Protein AF-A0A935H4U6-F1 (afdb_monomer_lite)

Secondary structure (DSSP, 8-state):
-HHHHHHHHTT--------TTPPTTGGG-TTT-HHHHHHHHHHHHHHHHHH--

pLDDT: mean 95.31, std 6.96, range [58.06, 98.44]

Foldseek 3Di:
DVVQVVCVVVVHDDDDDDDPPDDPPCLVVVVPDVVNVVVVVVVVVVVCVVPVD

Structure (mmCIF, N/CA/C/O backbone):
data_AF-A0A935H4U6-F1
#
_entry.id   AF-A0A935H4U6-F1
#
loop_
_atom_site.group_PDB
_atom_site.id
_atom_site.type_symbol
_atom_site.label_atom_id
_atom_site.label_alt_id
_atom_site.label_comp_id
_atom_site.label_asym_id
_atom_site.label_entity_id
_atom_site.label_seq_id
_atom_site.pdbx_PDB_ins_code
_atom_site.Cartn_x
_atom_site.Cartn_y
_atom_site.Cartn_z
_atom_site.occupancy
_atom_site.B_iso_or_equiv
_atom_site.auth_seq_id
_atom_site.auth_comp_id
_atom_site.auth_asym_id
_atom_site.auth_atom_id
_atom_site.pdbx_PDB_model_num
ATOM 1 N N . MET A 1 1 ? 6.590 4.781 6.708 1.00 66.94 1 MET A N 1
ATOM 2 C CA . MET A 1 1 ? 6.986 4.533 8.109 1.00 66.94 1 MET A CA 1
ATOM 3 C C . MET A 1 1 ? 6.572 5.713 8.968 1.00 66.94 1 MET A C 1
ATOM 5 O O . MET A 1 1 ? 5.456 5.652 9.447 1.00 66.94 1 MET A O 1
ATOM 9 N N . LEU A 1 2 ? 7.293 6.843 8.998 1.00 87.56 2 LEU A N 1
ATOM 10 C CA . LEU A 1 2 ? 7.020 7.962 9.924 1.00 87.56 2 LEU A CA 1
ATOM 11 C C . LEU A 1 2 ? 5.539 8.364 10.104 1.00 87.56 2 LEU A C 1
ATOM 13 O O . LEU A 1 2 ? 5.072 8.445 11.233 1.00 87.56 2 LEU A O 1
ATOM 17 N N . TYR A 1 3 ? 4.782 8.609 9.028 1.00 95.25 3 TYR A N 1
ATOM 18 C CA . TYR A 1 3 ? 3.367 8.988 9.169 1.00 95.25 3 TYR A CA 1
ATOM 19 C C . TYR A 1 3 ? 2.481 7.827 9.652 1.00 95.25 3 TYR A C 1
ATOM 21 O O . TYR A 1 3 ? 1.671 8.007 10.556 1.00 95.25 3 TYR A O 1
ATOM 29 N N . GLY A 1 4 ? 2.683 6.623 9.109 1.00 95.25 4 GLY A N 1
ATOM 30 C CA . GLY A 1 4 ? 1.974 5.421 9.557 1.00 95.25 4 GLY A CA 1
ATOM 31 C C . GLY A 1 4 ? 2.284 5.066 11.012 1.00 95.25 4 GLY A C 1
ATOM 32 O O . GLY A 1 4 ? 1.383 4.715 11.762 1.00 95.25 4 GLY A O 1
ATOM 33 N N . ASP A 1 5 ? 3.532 5.234 11.440 1.00 95.81 5 ASP A N 1
ATOM 34 C CA . ASP 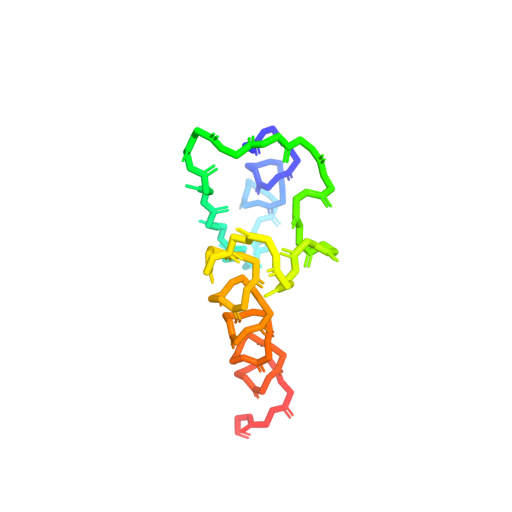A 1 5 ? 3.947 4.980 12.818 1.00 95.81 5 ASP A CA 1
ATOM 35 C C . ASP A 1 5 ? 3.355 6.027 13.770 1.00 95.81 5 ASP A C 1
ATOM 37 O O . ASP A 1 5 ? 2.856 5.667 14.829 1.00 95.81 5 ASP A O 1
ATOM 41 N N . ARG A 1 6 ? 3.296 7.308 13.368 1.00 97.50 6 ARG A N 1
ATOM 42 C CA . ARG A 1 6 ? 2.576 8.347 14.133 1.00 97.50 6 ARG A CA 1
ATOM 43 C C . ARG A 1 6 ? 1.103 7.992 14.339 1.00 97.50 6 ARG A C 1
ATOM 45 O O . ARG A 1 6 ? 0.607 8.118 15.453 1.00 97.50 6 ARG A O 1
ATOM 52 N N . LEU A 1 7 ? 0.419 7.538 13.288 1.00 97.69 7 LEU A N 1
ATOM 53 C CA . LEU A 1 7 ? -0.979 7.107 13.371 1.00 97.69 7 LEU A CA 1
ATOM 54 C C . LEU A 1 7 ? -1.147 5.898 14.305 1.00 97.69 7 LEU A C 1
ATOM 56 O O . LEU A 1 7 ? -2.027 5.912 15.163 1.00 97.69 7 LEU A O 1
ATOM 60 N N . ARG A 1 8 ? -0.261 4.897 14.209 1.00 97.06 8 ARG A N 1
ATOM 61 C CA . ARG A 1 8 ? -0.263 3.729 15.108 1.00 97.06 8 ARG A CA 1
ATOM 62 C C . ARG A 1 8 ? -0.066 4.121 16.566 1.00 97.06 8 ARG A C 1
ATOM 64 O O . ARG A 1 8 ? -0.803 3.645 17.422 1.00 97.06 8 ARG A O 1
ATOM 71 N N . THR A 1 9 ? 0.883 5.011 16.852 1.00 97.25 9 THR A N 1
ATOM 72 C CA . THR A 1 9 ? 1.123 5.520 18.212 1.00 97.25 9 THR A CA 1
ATOM 73 C C . THR A 1 9 ? -0.089 6.272 18.767 1.00 97.25 9 THR A C 1
ATOM 75 O O . THR A 1 9 ? -0.320 6.249 19.970 1.00 97.25 9 THR A O 1
ATOM 78 N N . ALA A 1 10 ? -0.905 6.884 17.904 1.00 98.19 10 ALA A N 1
ATOM 79 C CA . ALA A 1 10 ? -2.178 7.499 18.279 1.00 98.19 10 ALA A CA 1
ATOM 80 C C . ALA A 1 10 ? -3.351 6.497 18.398 1.00 98.19 10 ALA A C 1
ATOM 82 O O . ALA A 1 10 ? -4.495 6.916 18.554 1.00 98.19 10 ALA A O 1
ATOM 83 N N . GLY A 1 11 ? -3.099 5.186 18.302 1.00 97.62 11 GLY A N 1
ATOM 84 C CA . GLY A 1 11 ? -4.122 4.137 18.382 1.00 97.62 11 GLY A CA 1
ATOM 85 C C . GLY A 1 11 ? -4.942 3.942 17.103 1.00 97.62 11 GLY A C 1
ATOM 86 O O . GLY A 1 11 ? -5.898 3.168 17.104 1.00 97.62 11 GLY A O 1
ATOM 87 N N . VAL A 1 12 ? -4.587 4.610 16.000 1.00 97.88 12 VAL A N 1
ATOM 88 C CA . VAL A 1 12 ? -5.266 4.434 14.710 1.00 97.88 12 VAL A CA 1
ATOM 89 C C . VAL A 1 12 ? -4.786 3.136 14.063 1.00 97.88 12 VAL A C 1
ATOM 91 O O . VAL A 1 12 ? -3.583 2.890 13.945 1.00 97.88 12 VAL A O 1
ATOM 94 N N . ALA A 1 13 ? -5.724 2.305 13.607 1.00 95.88 13 ALA A N 1
ATOM 95 C CA . ALA A 1 13 ? -5.400 1.101 12.852 1.00 95.88 13 ALA A CA 1
ATOM 96 C C . ALA A 1 13 ? -4.732 1.473 11.516 1.00 95.88 13 ALA A C 1
ATOM 98 O O . ALA A 1 13 ? -5.296 2.214 10.714 1.00 95.88 13 ALA A O 1
ATOM 99 N N . VAL A 1 14 ? -3.526 0.951 11.271 1.00 96.25 14 VAL A N 1
ATOM 100 C CA . VAL A 1 14 ? -2.749 1.225 10.052 1.00 96.25 14 VAL A CA 1
ATOM 101 C C . VAL A 1 14 ? -2.260 -0.073 9.433 1.00 96.25 14 VAL A C 1
ATOM 103 O O . VAL A 1 14 ? -1.436 -0.783 10.023 1.00 96.25 14 VAL A O 1
ATOM 106 N N . ASP A 1 15 ? -2.693 -0.304 8.200 1.00 95.00 15 ASP A N 1
ATOM 107 C CA . ASP A 1 15 ? -2.151 -1.311 7.293 1.00 95.00 15 ASP A CA 1
ATOM 108 C C . ASP A 1 15 ? -1.093 -0.645 6.390 1.00 95.00 15 ASP A C 1
ATOM 110 O O . ASP A 1 15 ? -1.382 0.358 5.736 1.00 95.00 15 ASP A O 1
ATOM 114 N N . LEU A 1 16 ? 0.156 -1.125 6.420 1.00 94.50 16 LEU A N 1
ATOM 115 C CA . LEU A 1 16 ? 1.281 -0.512 5.699 1.00 94.50 16 LEU A CA 1
ATOM 116 C C . LEU A 1 16 ? 2.052 -1.580 4.928 1.00 94.50 16 LEU A C 1
ATOM 118 O O . LEU A 1 16 ? 2.714 -2.411 5.544 1.00 94.50 16 LEU A O 1
ATOM 122 N N . GLU A 1 17 ? 2.056 -1.451 3.605 1.00 95.25 17 GLU A N 1
ATOM 123 C CA . GLU A 1 17 ? 2.837 -2.280 2.685 1.00 95.25 17 GLU A CA 1
ATOM 124 C C . GLU A 1 17 ? 3.970 -1.459 2.044 1.00 95.25 17 GLU A C 1
ATOM 126 O O . GLU A 1 17 ? 3.792 -0.275 1.739 1.00 95.25 17 GLU A O 1
ATOM 131 N N . ILE A 1 18 ? 5.150 -2.064 1.852 1.00 94.88 18 ILE A N 1
ATOM 132 C CA . ILE A 1 18 ? 6.332 -1.391 1.286 1.00 94.88 18 ILE A CA 1
ATOM 133 C C . ILE A 1 18 ? 6.841 -2.170 0.074 1.00 94.88 18 ILE A C 1
ATOM 135 O O . ILE A 1 18 ? 7.561 -3.161 0.197 1.00 94.88 18 ILE A O 1
ATOM 139 N N . TYR A 1 19 ? 6.578 -1.628 -1.113 1.00 96.94 19 TYR A N 1
ATOM 140 C CA . TYR A 1 19 ? 7.056 -2.166 -2.386 1.00 96.94 19 TYR A CA 1
ATOM 141 C C . TYR A 1 19 ? 8.532 -1.813 -2.611 1.00 96.94 19 TYR A C 1
ATOM 143 O O . TYR A 1 19 ? 8.878 -0.794 -3.212 1.00 96.94 19 TYR A O 1
ATOM 151 N N . ARG A 1 20 ? 9.429 -2.648 -2.078 1.00 96.12 20 ARG A N 1
ATOM 152 C CA . ARG A 1 20 ? 10.882 -2.444 -2.183 1.00 96.12 20 ARG A CA 1
ATOM 153 C C . ARG A 1 20 ? 11.343 -2.448 -3.642 1.00 96.12 20 ARG A C 1
ATOM 155 O O . ARG A 1 20 ? 10.884 -3.250 -4.448 1.00 96.12 20 ARG A O 1
ATOM 162 N N . GLY A 1 21 ? 12.287 -1.563 -3.957 1.00 96.75 21 GLY A N 1
ATOM 163 C CA . GLY A 1 21 ? 12.851 -1.427 -5.304 1.00 96.75 21 GLY A CA 1
ATOM 164 C C . GLY A 1 21 ? 11.965 -0.665 -6.291 1.00 96.75 21 GLY A C 1
ATOM 165 O O . GLY A 1 21 ? 12.353 -0.514 -7.444 1.00 96.75 21 GLY A O 1
ATOM 166 N N . MET A 1 22 ? 10.801 -0.174 -5.861 1.00 97.75 22 MET A N 1
ATOM 167 C CA . MET A 1 22 ? 9.938 0.654 -6.696 1.00 97.75 22 MET A CA 1
ATOM 168 C C . MET A 1 22 ? 10.232 2.141 -6.500 1.00 97.75 22 MET A C 1
ATOM 170 O O . MET A 1 22 ? 10.522 2.599 -5.393 1.00 97.75 22 MET A O 1
ATOM 174 N N . ALA A 1 23 ? 10.128 2.902 -7.586 1.00 96.81 23 ALA A N 1
ATOM 175 C CA . ALA A 1 23 ? 10.197 4.356 -7.540 1.00 96.81 23 ALA A CA 1
ATOM 176 C C . ALA A 1 23 ? 8.898 4.959 -6.981 1.00 96.81 23 ALA A C 1
ATOM 178 O O . ALA A 1 23 ? 7.847 4.316 -6.956 1.00 96.81 23 ALA A O 1
ATOM 179 N N . HIS A 1 24 ? 8.949 6.227 -6.572 1.00 97.25 24 HIS A N 1
ATOM 180 C CA . HIS A 1 24 ? 7.734 6.984 -6.278 1.00 97.25 24 HIS A CA 1
ATOM 181 C C . HIS A 1 24 ? 6.813 7.007 -7.514 1.00 97.25 24 HIS A C 1
ATOM 183 O O . HIS A 1 24 ? 7.294 7.085 -8.641 1.00 97.25 24 HIS A O 1
ATOM 189 N N . GLU A 1 25 ? 5.498 6.908 -7.302 1.00 97.00 25 GLU A N 1
ATOM 190 C CA . GLU A 1 25 ? 4.465 6.885 -8.355 1.00 97.00 25 GLU A CA 1
ATOM 191 C C . GLU A 1 25 ? 4.493 5.691 -9.329 1.00 97.00 25 GLU A C 1
ATOM 193 O O . GLU A 1 25 ? 3.760 5.692 -10.321 1.00 97.00 25 GLU A O 1
ATOM 198 N N . PHE A 1 26 ? 5.243 4.623 -9.026 1.00 98.38 26 PHE A N 1
ATOM 199 C CA . PHE A 1 26 ? 5.296 3.422 -9.874 1.00 98.38 26 PHE A CA 1
ATOM 200 C C . PHE A 1 26 ? 3.918 2.790 -10.146 1.00 98.38 26 PHE A C 1
ATOM 202 O O . PHE A 1 26 ? 3.742 2.121 -11.160 1.00 98.38 26 PHE A O 1
ATOM 209 N N . ILE A 1 27 ? 2.924 3.022 -9.280 1.00 98.19 27 ILE A N 1
ATOM 210 C CA . ILE A 1 27 ? 1.572 2.457 -9.391 1.00 98.19 27 ILE A CA 1
ATOM 211 C C . ILE A 1 27 ? 0.886 2.784 -10.731 1.00 98.19 27 ILE A C 1
ATOM 213 O O . ILE A 1 27 ?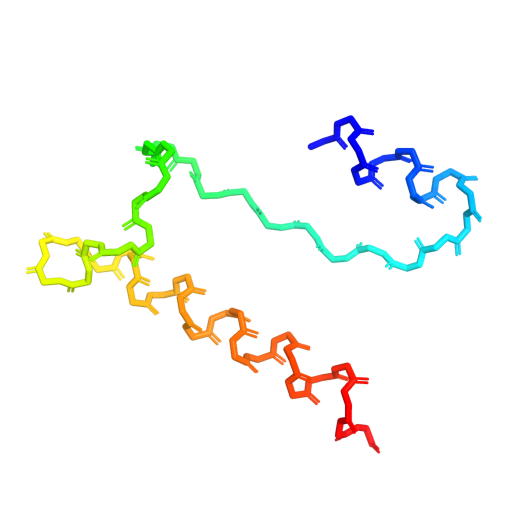 0.085 2.000 -11.221 1.00 98.19 27 ILE A O 1
ATOM 217 N N . LYS A 1 28 ? 1.262 3.883 -11.399 1.00 98.12 28 LYS A N 1
ATOM 218 C CA . LYS A 1 28 ? 0.709 4.276 -12.711 1.00 98.12 28 LYS A CA 1
ATOM 219 C C . LYS A 1 28 ? 1.287 3.475 -13.886 1.00 98.12 28 LYS A C 1
ATOM 221 O O . LYS A 1 28 ? 0.822 3.601 -15.016 1.00 98.12 28 LYS A O 1
ATOM 226 N N . MET A 1 29 ? 2.304 2.650 -13.646 1.00 98.06 29 MET A N 1
ATOM 227 C CA . MET A 1 29 ? 3.098 1.978 -14.678 1.00 98.06 29 MET A CA 1
ATOM 228 C C . MET A 1 29 ? 2.619 0.550 -14.977 1.00 98.06 29 MET A C 1
ATOM 230 O O . MET A 1 29 ? 3.418 -0.295 -15.373 1.00 98.06 29 MET A O 1
ATOM 234 N N . GLY A 1 30 ? 1.319 0.265 -14.833 1.00 96.81 30 GLY A N 1
ATOM 235 C CA . GLY A 1 30 ? 0.744 -1.083 -14.997 1.00 96.81 30 GLY A CA 1
ATOM 236 C C . GLY A 1 30 ? 1.021 -1.766 -16.341 1.00 96.81 30 GLY A C 1
ATOM 237 O O . GLY A 1 30 ? 0.971 -2.986 -16.431 1.00 96.81 30 GLY A O 1
ATOM 238 N N . ARG A 1 31 ? 1.357 -0.998 -17.386 1.00 97.25 31 ARG A N 1
ATOM 239 C CA . ARG A 1 31 ? 1.769 -1.540 -18.693 1.00 97.25 31 ARG A CA 1
ATOM 240 C C . ARG A 1 31 ? 3.253 -1.908 -18.777 1.00 97.25 31 ARG A C 1
ATOM 242 O O . ARG A 1 31 ? 3.624 -2.653 -19.673 1.00 97.25 31 ARG A O 1
ATOM 249 N N . ALA A 1 32 ? 4.089 -1.351 -17.904 1.00 97.50 32 ALA A N 1
ATOM 250 C CA . ALA A 1 32 ? 5.541 -1.511 -17.935 1.00 97.50 32 ALA A CA 1
ATOM 251 C C . ALA A 1 32 ? 6.049 -2.485 -16.865 1.00 97.50 32 ALA A C 1
ATOM 253 O O . ALA A 1 32 ? 7.014 -3.203 -17.108 1.00 97.50 32 ALA A O 1
ATOM 254 N N . ILE A 1 33 ? 5.412 -2.515 -15.689 1.00 97.25 33 ILE A N 1
ATOM 255 C CA . ILE A 1 33 ? 5.831 -3.344 -14.554 1.00 97.25 33 ILE A CA 1
ATOM 256 C C . ILE A 1 33 ? 4.625 -4.027 -13.901 1.00 97.25 33 ILE A C 1
ATOM 258 O O . ILE A 1 33 ? 3.602 -3.399 -13.625 1.00 97.25 33 ILE A O 1
ATOM 262 N N . ALA A 1 34 ? 4.752 -5.322 -13.613 1.00 97.25 34 ALA A N 1
ATOM 263 C CA . ALA A 1 34 ? 3.677 -6.111 -13.007 1.00 97.25 34 ALA A CA 1
ATOM 264 C C . ALA A 1 34 ? 3.345 -5.648 -11.576 1.00 97.25 34 ALA A C 1
ATOM 266 O O . ALA A 1 34 ? 2.196 -5.706 -11.146 1.00 97.25 34 ALA A O 1
ATOM 267 N N . GLN A 1 35 ? 4.338 -5.120 -10.858 1.00 98.06 35 GLN A N 1
ATOM 268 C CA . GLN A 1 35 ? 4.210 -4.640 -9.483 1.00 98.06 35 GLN A CA 1
ATOM 269 C C . GLN A 1 35 ? 3.168 -3.523 -9.353 1.00 98.06 35 GLN A C 1
ATOM 271 O O . GLN A 1 35 ? 2.505 -3.429 -8.325 1.00 98.06 35 GLN A O 1
ATOM 276 N N . ALA A 1 36 ? 2.986 -2.699 -10.389 1.00 98.44 36 ALA A N 1
ATOM 277 C CA . ALA A 1 36 ? 1.961 -1.660 -10.403 1.00 98.44 36 ALA A CA 1
ATOM 278 C C . ALA A 1 36 ? 0.538 -2.252 -10.400 1.00 98.44 36 ALA A C 1
ATOM 280 O O . ALA A 1 36 ? -0.336 -1.761 -9.688 1.00 98.44 36 ALA A O 1
ATOM 281 N N . VAL A 1 37 ? 0.317 -3.350 -11.132 1.00 98.12 37 VAL A N 1
ATOM 282 C CA . VAL A 1 37 ? -0.962 -4.080 -11.122 1.00 98.12 37 VAL A CA 1
ATOM 283 C C . VAL A 1 37 ? -1.200 -4.721 -9.755 1.00 98.12 37 VAL A C 1
ATOM 285 O O . VAL A 1 37 ? -2.292 -4.590 -9.205 1.00 98.12 37 VAL A O 1
ATOM 288 N N . THR A 1 38 ? -0.173 -5.344 -9.168 1.00 98.00 38 THR A N 1
ATOM 289 C CA . THR A 1 38 ? -0.246 -5.880 -7.799 1.00 98.00 38 THR A CA 1
ATOM 290 C C . THR A 1 38 ? -0.636 -4.790 -6.802 1.00 98.00 38 THR A C 1
ATOM 292 O O . THR A 1 38 ? -1.607 -4.961 -6.072 1.00 98.00 38 THR A O 1
ATOM 295 N N . ALA A 1 39 ? 0.026 -3.630 -6.840 1.00 98.25 39 ALA A N 1
ATOM 296 C CA . ALA A 1 39 ? -0.276 -2.519 -5.940 1.00 98.25 39 ALA A CA 1
ATOM 297 C C . ALA A 1 39 ? -1.722 -2.006 -6.077 1.00 98.25 39 ALA A C 1
ATOM 299 O O . ALA A 1 39 ? -2.368 -1.696 -5.075 1.00 98.25 39 ALA A O 1
ATOM 300 N N . HIS A 1 40 ? -2.270 -1.975 -7.297 1.00 98.19 40 HIS A N 1
ATOM 301 C CA . HIS A 1 40 ? -3.684 -1.662 -7.519 1.00 98.19 40 HIS A CA 1
ATOM 302 C C . HIS A 1 40 ? -4.628 -2.709 -6.915 1.00 98.19 40 HIS A C 1
ATOM 304 O O . HIS A 1 40 ? -5.603 -2.347 -6.251 1.00 98.19 40 HIS A O 1
ATOM 310 N N . CYS A 1 41 ? -4.346 -3.998 -7.113 1.00 98.00 41 CYS A N 1
ATOM 311 C CA . CYS A 1 41 ? -5.128 -5.082 -6.519 1.00 98.00 41 CYS A CA 1
ATOM 312 C C . CYS A 1 41 ? -5.100 -5.023 -4.987 1.00 98.00 41 CYS A C 1
ATOM 314 O O . CYS A 1 41 ? -6.122 -5.250 -4.340 1.00 98.00 41 CYS A O 1
ATOM 316 N N . ASP A 1 42 ? -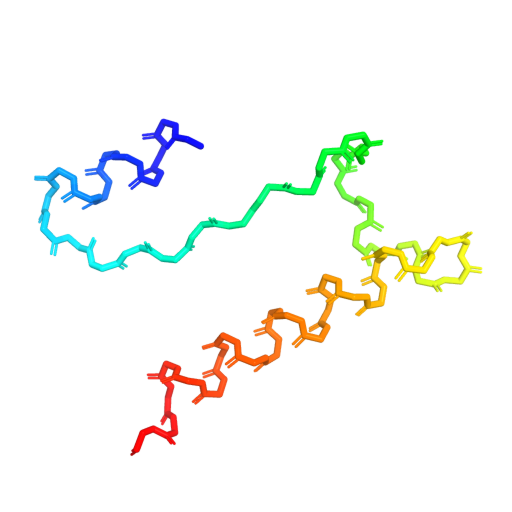3.946 -4.716 -4.402 1.00 98.12 42 ASP A N 1
ATOM 317 C CA . ASP A 1 42 ? -3.751 -4.632 -2.956 1.00 98.12 42 ASP A CA 1
ATOM 318 C C . ASP A 1 42 ? -4.540 -3.456 -2.370 1.00 98.12 42 ASP A C 1
ATOM 320 O O . ASP A 1 42 ? -5.296 -3.639 -1.413 1.00 98.12 42 ASP A O 1
ATOM 324 N N . ALA A 1 43 ? -4.480 -2.286 -3.017 1.00 97.25 43 ALA A N 1
ATOM 325 C CA . ALA A 1 43 ? -5.307 -1.134 -2.665 1.00 97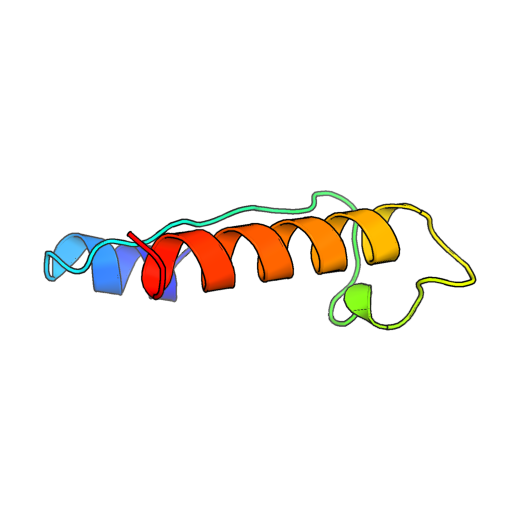.25 43 ALA A CA 1
ATOM 326 C C . ALA A 1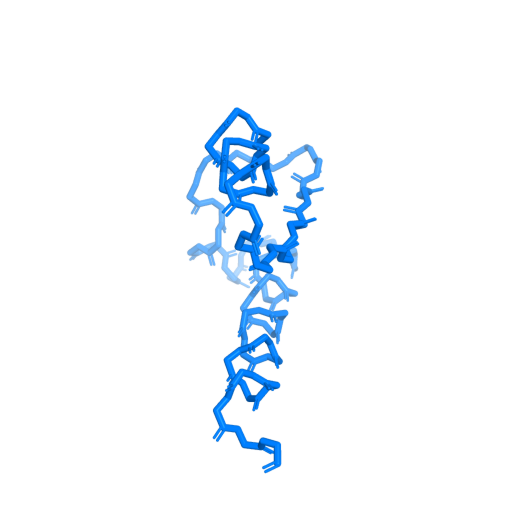 43 ? -6.810 -1.454 -2.755 1.00 97.25 43 ALA A C 1
ATOM 328 O O . ALA A 1 43 ? -7.569 -1.140 -1.837 1.00 97.25 43 ALA A O 1
ATOM 329 N N . GLY A 1 44 ? -7.245 -2.141 -3.817 1.00 97.56 44 GLY A N 1
ATOM 330 C CA . GLY A 1 44 ? -8.636 -2.577 -3.970 1.00 97.56 44 GLY A CA 1
ATOM 331 C C . GLY A 1 44 ? -9.094 -3.512 -2.845 1.00 97.56 44 GLY A C 1
ATOM 332 O O . GLY A 1 44 ? -10.188 -3.343 -2.300 1.00 97.56 44 GLY A O 1
ATOM 333 N N . ARG A 1 45 ? -8.243 -4.465 -2.435 1.00 97.50 45 ARG A N 1
ATOM 334 C CA . ARG A 1 45 ? -8.530 -5.3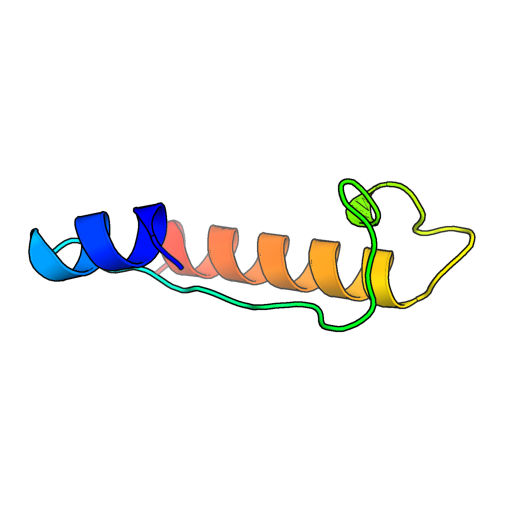49 -1.292 1.00 97.50 45 ARG A CA 1
ATOM 335 C C . ARG A 1 45 ? -8.604 -4.576 0.023 1.00 97.50 45 ARG A C 1
ATOM 337 O O . ARG A 1 45 ? -9.509 -4.844 0.810 1.00 97.50 45 ARG A O 1
ATOM 344 N N . ALA A 1 46 ? -7.708 -3.615 0.246 1.00 97.12 46 ALA A N 1
ATOM 345 C CA . ALA A 1 46 ? -7.716 -2.780 1.446 1.00 97.12 46 ALA A CA 1
ATOM 346 C C . ALA A 1 46 ? -9.000 -1.942 1.550 1.00 97.12 46 ALA A C 1
ATOM 348 O O . ALA A 1 46 ? -9.634 -1.927 2.604 1.00 97.12 46 ALA A O 1
ATOM 349 N N . ILE A 1 47 ? -9.442 -1.328 0.445 1.00 97.00 47 ILE A N 1
ATOM 350 C CA . ILE A 1 47 ? -10.705 -0.576 0.391 1.00 97.00 47 ILE A CA 1
ATOM 351 C C . ILE A 1 47 ? -11.888 -1.499 0.699 1.00 97.00 47 ILE A C 1
ATOM 353 O O . ILE A 1 47 ? -12.691 -1.191 1.578 1.00 97.00 47 ILE A O 1
ATOM 357 N N . LYS A 1 48 ? -11.978 -2.664 0.041 1.00 97.25 48 LYS A N 1
ATOM 358 C CA . LYS A 1 48 ? -13.047 -3.638 0.316 1.00 97.25 48 LYS A CA 1
ATOM 359 C C . LYS A 1 48 ? -13.072 -4.035 1.794 1.00 97.25 48 LYS A C 1
ATOM 361 O O . LYS A 1 48 ? -14.128 -4.009 2.410 1.00 97.25 48 LYS A O 1
ATOM 366 N N . LYS A 1 49 ? -11.914 -4.364 2.371 1.00 95.62 49 LYS A N 1
ATOM 367 C CA . LYS A 1 49 ? -11.789 -4.749 3.783 1.00 95.62 49 LYS A CA 1
ATOM 368 C C . LYS A 1 49 ? -12.203 -3.628 4.742 1.00 95.62 49 LYS A C 1
ATOM 370 O O . LYS A 1 49 ? -12.728 -3.933 5.803 1.00 95.62 49 LYS A O 1
ATOM 375 N N . ALA A 1 50 ? -11.951 -2.367 4.396 1.00 95.56 50 ALA A N 1
ATOM 376 C CA . ALA A 1 50 ? -12.270 -1.226 5.250 1.00 95.56 50 ALA A CA 1
ATOM 377 C C . ALA A 1 50 ? -13.766 -0.870 5.264 1.00 95.56 50 ALA A C 1
ATOM 379 O O . ALA A 1 50 ? -14.255 -0.391 6.281 1.00 95.56 50 ALA A O 1
ATOM 380 N N . PHE A 1 51 ? -14.483 -1.091 4.156 1.00 95.19 51 PHE A N 1
ATOM 381 C CA . PHE A 1 51 ? -15.865 -0.614 3.995 1.00 95.19 51 PHE A CA 1
ATOM 382 C C . PHE A 1 51 ? -16.929 -1.708 3.881 1.00 95.19 51 PHE A C 1
ATOM 384 O O . PHE A 1 51 ? -18.108 -1.409 4.030 1.00 95.19 51 PHE A O 1
ATOM 391 N N . LEU A 1 52 ? -16.545 -2.945 3.573 1.00 84.75 52 LEU A N 1
ATOM 392 C CA . LEU A 1 52 ? -17.474 -4.044 3.291 1.00 84.75 52 LEU A CA 1
ATOM 393 C C . LEU A 1 52 ? -17.262 -5.222 4.252 1.00 84.75 52 LEU A C 1
ATOM 395 O O . LEU A 1 52 ? -17.285 -6.372 3.814 1.00 84.75 52 LEU A O 1
ATOM 399 N N . GLN A 1 53 ? -16.999 -4.925 5.532 1.00 58.06 53 GLN A N 1
ATOM 400 C CA . GLN A 1 53 ? -17.046 -5.938 6.593 1.00 58.06 53 GLN A CA 1
ATOM 401 C C . GLN A 1 53 ? -18.476 -6.428 6.807 1.00 58.06 53 GLN A C 1
ATOM 403 O O . GLN A 1 53 ? -19.378 -5.565 6.893 1.00 58.06 53 GLN A O 1
#

Sequence (53 aa):
MLYGDRLRTAGVAVDLEIYRGMAHEFIKMGRAIAQAVTAHCDAGRAIKKAFLQ

Radius of gyration: 13.14 Å; chains: 1; bounding box: 30×15×37 Å